Protein AF-A0A957R6Q8-F1 (afdb_monomer)

Radius of gyrati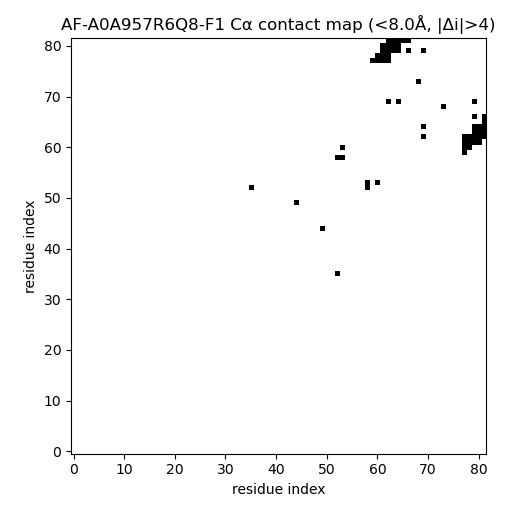on: 26.74 Å; Cα contacts (8 Å, |Δi|>4): 30; chains: 1; bounding box: 59×34×66 Å

Foldseek 3Di:
DVVVVVVVVVVVVVVVVVPPPDDPDPPPPPPPVVPDDPVPDDPDDDPVVVVSCPPDPVDAAEAADDPVVVVVHDDPPHHYDD

Structure (mmCIF, N/CA/C/O backbone):
data_AF-A0A957R6Q8-F1
#
_entry.id   AF-A0A957R6Q8-F1
#
loop_
_atom_site.group_PDB
_atom_site.id
_atom_site.type_symbol
_atom_site.label_atom_id
_atom_site.label_alt_id
_atom_site.label_comp_id
_atom_site.label_asym_id
_atom_site.label_entity_id
_atom_site.label_seq_id
_atom_site.pdbx_PDB_ins_code
_atom_site.Cartn_x
_atom_site.Cartn_y
_atom_site.Cartn_z
_atom_site.occupancy
_atom_site.B_iso_or_equiv
_atom_site.auth_seq_id
_atom_site.auth_comp_id
_atom_site.auth_asym_id
_atom_site.auth_atom_id
_atom_site.pdbx_PDB_model_num
ATOM 1 N N . MET A 1 1 ? -42.165 18.940 -52.058 1.00 58.81 1 MET A N 1
ATOM 2 C CA . MET A 1 1 ? -41.426 19.729 -51.045 1.00 58.81 1 MET A CA 1
ATOM 3 C C . MET A 1 1 ? -41.405 19.039 -49.684 1.00 58.81 1 MET A C 1
ATOM 5 O O . MET A 1 1 ? -40.339 18.593 -49.308 1.00 58.81 1 MET A O 1
ATOM 9 N N . LYS A 1 2 ? -42.545 18.789 -49.016 1.00 59.50 2 LYS A N 1
ATOM 10 C CA . LYS A 1 2 ? -42.599 18.099 -47.700 1.00 59.50 2 LYS A CA 1
ATOM 11 C C . LYS A 1 2 ? -41.929 16.710 -47.645 1.00 59.50 2 LYS A C 1
ATOM 13 O O . LYS A 1 2 ? -41.256 16.405 -46.672 1.00 59.50 2 LYS A O 1
ATOM 18 N N . ARG A 1 3 ? -42.046 15.893 -48.703 1.00 69.69 3 ARG A N 1
ATOM 19 C CA . ARG A 1 3 ? -41.381 14.571 -48.790 1.00 69.69 3 ARG A CA 1
ATOM 20 C C . ARG A 1 3 ? -39.851 14.665 -48.875 1.00 69.69 3 ARG A C 1
ATOM 22 O O . ARG A 1 3 ? -39.164 13.814 -48.334 1.00 69.69 3 ARG A O 1
ATOM 29 N N . ILE A 1 4 ? -39.342 15.721 -49.513 1.00 79.81 4 ILE A N 1
ATOM 30 C CA . ILE A 1 4 ? -37.901 15.992 -49.633 1.00 79.81 4 ILE A CA 1
ATOM 31 C C . ILE A 1 4 ? -37.367 16.510 -48.292 1.00 79.81 4 ILE A C 1
ATOM 33 O O . ILE A 1 4 ? -36.317 16.068 -47.845 1.00 79.81 4 ILE A O 1
ATOM 37 N N . THR A 1 5 ? -38.128 17.365 -47.600 1.00 75.38 5 THR A N 1
ATOM 38 C CA . THR A 1 5 ? -37.775 17.853 -46.258 1.00 75.38 5 THR A CA 1
ATOM 39 C C . THR A 1 5 ? -37.706 16.718 -45.227 1.00 75.38 5 THR A C 1
ATOM 41 O O . THR A 1 5 ? -36.796 16.702 -44.407 1.00 75.38 5 THR A O 1
ATOM 44 N N . ILE A 1 6 ? -38.614 15.734 -45.305 1.00 79.62 6 ILE A N 1
ATOM 45 C CA . ILE A 1 6 ? -38.598 14.544 -44.433 1.00 79.62 6 ILE A CA 1
ATOM 46 C C . ILE A 1 6 ? -37.373 13.661 -44.720 1.00 79.62 6 ILE A C 1
ATOM 48 O O . ILE A 1 6 ? -36.709 13.220 -43.787 1.00 79.62 6 ILE A O 1
ATOM 52 N N . LEU A 1 7 ? -37.029 13.450 -45.995 1.00 81.19 7 LEU A N 1
ATOM 53 C CA . LEU A 1 7 ? -35.854 12.663 -46.389 1.00 81.19 7 LEU A CA 1
ATOM 54 C C . LEU A 1 7 ? -34.538 13.308 -45.932 1.00 81.19 7 LEU A C 1
ATOM 56 O O . LEU A 1 7 ? -33.677 12.622 -45.392 1.00 81.19 7 LEU A O 1
ATOM 60 N N . ILE A 1 8 ? -34.408 14.630 -46.077 1.00 83.56 8 ILE A N 1
ATOM 61 C CA . ILE A 1 8 ? -33.228 15.373 -45.608 1.00 83.56 8 ILE A CA 1
ATOM 62 C C . ILE A 1 8 ? -33.124 15.304 -44.079 1.00 83.56 8 ILE A C 1
ATOM 64 O O . ILE A 1 8 ? -32.048 15.032 -43.554 1.00 83.56 8 ILE A O 1
ATOM 68 N N . SER A 1 9 ? -34.241 15.467 -43.363 1.00 80.25 9 SER A N 1
ATOM 69 C CA . SER A 1 9 ? -34.268 15.334 -41.902 1.00 80.25 9 SER A CA 1
ATOM 70 C C . SER A 1 9 ? -33.829 13.943 -41.435 1.00 80.25 9 SER A C 1
ATOM 72 O O . SER A 1 9 ? -33.131 13.837 -40.432 1.00 80.25 9 SER A O 1
ATOM 74 N N . MET A 1 10 ? -34.211 12.882 -42.148 1.00 82.81 10 MET A N 1
ATOM 75 C CA . MET A 1 10 ? -33.863 11.508 -41.778 1.00 82.81 10 MET A CA 1
ATOM 76 C C . MET A 1 10 ? -32.375 11.200 -42.013 1.00 82.81 10 MET A C 1
ATOM 78 O O . MET A 1 10 ? -31.743 10.536 -41.193 1.00 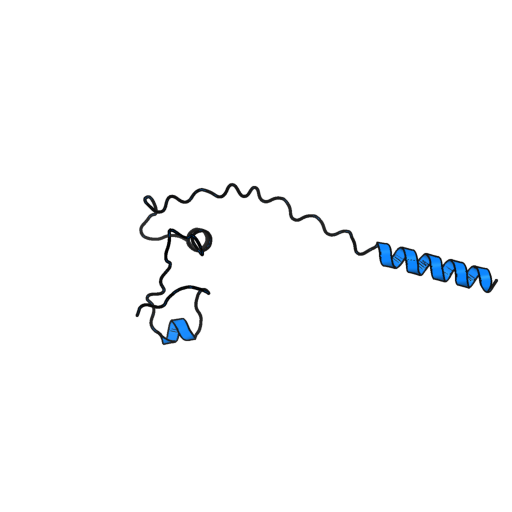82.81 10 MET A O 1
ATOM 82 N N . ILE A 1 11 ? -31.794 11.735 -43.090 1.00 86.69 11 ILE A N 1
ATOM 83 C CA . ILE A 1 11 ? -30.366 11.583 -43.403 1.00 86.69 11 ILE A CA 1
ATOM 84 C C . ILE A 1 11 ? -29.495 12.315 -42.370 1.00 86.69 11 ILE A C 1
ATOM 86 O O . ILE A 1 11 ? -28.500 11.761 -41.910 1.00 86.69 11 ILE A O 1
ATOM 90 N N . VAL A 1 12 ? -29.889 13.522 -41.950 1.00 84.62 12 VAL A N 1
ATOM 91 C CA . VAL A 1 12 ? -29.154 14.301 -40.934 1.00 84.62 12 VAL A CA 1
ATOM 92 C C . VAL A 1 12 ? -29.112 13.573 -39.586 1.00 84.62 12 VAL A C 1
ATOM 94 O O . VAL A 1 12 ? -28.066 13.541 -38.940 1.00 84.62 12 VAL A O 1
ATOM 97 N N . VAL A 1 13 ? -30.214 12.930 -39.187 1.00 82.81 13 VAL A N 1
ATOM 98 C CA . VAL A 1 13 ? -30.261 12.125 -37.956 1.00 82.81 13 VAL A CA 1
ATOM 99 C C . VAL A 1 13 ? -29.317 10.924 -38.048 1.00 82.81 13 VAL A C 1
ATOM 101 O O . VAL A 1 13 ? -28.562 10.678 -37.115 1.00 82.81 13 VAL A O 1
ATOM 104 N N . MET A 1 14 ? -29.279 10.216 -39.180 1.00 78.75 14 MET A N 1
ATOM 105 C CA . MET A 1 14 ? -28.368 9.076 -39.354 1.00 78.75 14 MET A CA 1
ATOM 106 C C . MET A 1 14 ? -26.884 9.462 -39.279 1.00 78.75 14 MET A C 1
ATOM 108 O O . MET A 1 14 ? -26.096 8.725 -38.692 1.00 78.75 14 MET A O 1
ATOM 112 N N . VAL A 1 15 ? -26.502 10.618 -39.828 1.00 79.62 15 VAL A N 1
ATOM 113 C CA . VAL A 1 15 ? -25.112 11.105 -39.771 1.00 79.62 15 VAL A CA 1
ATOM 114 C C . VAL A 1 15 ? -24.705 11.467 -38.338 1.00 79.62 15 VAL A C 1
ATOM 116 O O . VAL A 1 15 ? -23.572 11.200 -37.943 1.00 79.62 15 VAL A O 1
ATOM 119 N N . ALA A 1 16 ? -25.625 12.008 -37.534 1.00 75.19 16 ALA A N 1
ATOM 120 C CA . ALA A 1 16 ? -25.348 12.360 -36.142 1.00 75.19 16 ALA A CA 1
ATOM 121 C C . ALA A 1 16 ? -25.065 11.133 -35.254 1.00 75.19 16 ALA A C 1
ATOM 123 O O . ALA A 1 16 ? -24.202 11.204 -34.382 1.00 75.19 16 ALA A O 1
ATOM 124 N N . LEU A 1 17 ? -25.734 9.994 -35.488 1.00 70.56 17 LEU A N 1
ATOM 125 C CA . LEU A 1 17 ? -25.498 8.771 -34.705 1.00 70.56 17 LEU A CA 1
ATOM 126 C C . LEU A 1 17 ? -24.153 8.089 -35.018 1.00 70.56 17 LEU A C 1
ATOM 128 O O . LEU A 1 17 ? -23.629 7.368 -34.173 1.00 70.56 17 LEU A O 1
ATOM 132 N N . ALA A 1 18 ? -23.566 8.323 -36.194 1.00 69.81 18 ALA A N 1
ATOM 133 C CA . ALA A 1 18 ? -22.282 7.729 -36.579 1.00 69.81 18 ALA A CA 1
ATOM 134 C C . ALA A 1 18 ? -21.059 8.435 -35.951 1.00 69.81 18 ALA A C 1
ATOM 136 O O . ALA A 1 18 ? -19.940 7.937 -36.057 1.00 69.81 18 ALA A O 1
ATOM 137 N N . ALA A 1 19 ? -21.250 9.582 -35.290 1.00 65.00 19 ALA A N 1
ATOM 138 C CA . ALA A 1 19 ? -20.158 10.445 -34.834 1.00 65.00 19 ALA A CA 1
ATOM 139 C C . ALA A 1 19 ? -19.602 10.121 -33.428 1.00 65.00 19 ALA A C 1
ATOM 141 O O . ALA A 1 19 ? -18.652 10.768 -32.996 1.00 65.00 19 ALA A O 1
ATOM 142 N N . CYS A 1 20 ? -20.135 9.123 -32.712 1.00 68.38 20 CYS A N 1
ATOM 143 C CA . CYS A 1 20 ? -19.707 8.802 -31.337 1.00 68.38 20 CYS A CA 1
ATOM 144 C C . CYS A 1 20 ? -18.654 7.678 -31.206 1.00 68.38 20 CYS A C 1
ATOM 146 O O . CYS A 1 20 ? -18.406 7.219 -30.096 1.00 68.38 20 CYS A O 1
ATOM 148 N N . GLY A 1 21 ? -18.023 7.218 -32.293 1.00 64.44 21 GLY A N 1
ATOM 149 C CA . GLY A 1 21 ? -17.139 6.035 -32.267 1.00 64.44 21 GLY A CA 1
ATOM 150 C C . GLY A 1 21 ? -15.623 6.279 -32.239 1.00 64.44 21 GLY A C 1
ATOM 151 O O . GLY A 1 21 ? -14.864 5.317 -32.253 1.00 64.44 21 GLY A O 1
ATOM 152 N N . GLY A 1 22 ? -15.154 7.529 -32.249 1.00 64.56 22 GLY A N 1
ATOM 153 C CA . GLY A 1 22 ? -13.730 7.860 -32.394 1.00 64.56 22 GLY A CA 1
ATOM 154 C C . GLY A 1 22 ? -13.020 8.141 -31.072 1.00 64.56 22 GLY A C 1
ATOM 155 O O . GLY A 1 22 ? -12.574 9.266 -30.866 1.00 64.56 22 GLY A O 1
ATOM 156 N N . ALA A 1 23 ? -12.916 7.158 -30.177 1.00 68.81 23 ALA A N 1
ATOM 157 C CA . ALA A 1 23 ? -11.968 7.250 -29.067 1.00 68.81 23 ALA A CA 1
ATOM 158 C C . ALA A 1 23 ? -10.579 6.809 -29.569 1.00 68.81 23 ALA A C 1
ATOM 160 O O . ALA A 1 23 ? -10.485 5.743 -30.185 1.00 68.81 23 ALA A O 1
ATOM 161 N N . PRO A 1 24 ? -9.499 7.583 -29.347 1.00 60.19 24 PRO A N 1
ATOM 162 C CA . PRO A 1 24 ? -8.158 7.063 -29.572 1.00 60.19 24 PRO A CA 1
ATOM 163 C C . PRO A 1 24 ? -7.974 5.836 -28.676 1.00 60.19 24 PRO A C 1
ATOM 165 O O . PRO A 1 24 ? -8.275 5.885 -27.482 1.00 60.19 24 PRO A O 1
ATOM 168 N N . ALA A 1 25 ? -7.524 4.726 -29.264 1.00 64.06 25 ALA A N 1
ATOM 169 C CA . ALA A 1 25 ? -7.103 3.567 -28.492 1.00 64.06 25 ALA A CA 1
ATOM 170 C C . ALA A 1 25 ? -6.085 4.039 -27.440 1.00 64.06 25 ALA A C 1
ATOM 172 O O . ALA A 1 25 ? -5.211 4.843 -27.793 1.00 64.06 25 ALA A O 1
ATOM 173 N N . PRO A 1 26 ? -6.180 3.597 -26.171 1.00 60.09 26 PRO A N 1
ATOM 174 C CA . PRO A 1 26 ? -5.113 3.866 -25.226 1.00 60.09 26 PRO A CA 1
ATOM 175 C C . PRO A 1 26 ? -3.827 3.341 -25.858 1.00 60.09 26 PRO A C 1
ATOM 177 O O . PRO A 1 26 ? -3.780 2.210 -26.350 1.00 60.09 26 PRO A O 1
ATOM 180 N N . ALA A 1 27 ? -2.824 4.217 -25.939 1.00 54.75 27 ALA A N 1
ATOM 181 C CA . ALA A 1 27 ? -1.494 3.833 -26.362 1.00 54.75 27 ALA A CA 1
ATOM 182 C C . ALA A 1 27 ? -1.117 2.591 -25.557 1.00 54.75 27 ALA A C 1
ATOM 184 O O . ALA A 1 27 ? -1.234 2.602 -24.331 1.00 54.75 27 ALA A O 1
ATOM 185 N N . ALA A 1 28 ? -0.744 1.521 -26.257 1.00 55.38 28 ALA A N 1
ATOM 186 C CA . ALA A 1 28 ? -0.164 0.350 -25.636 1.00 55.38 28 ALA A CA 1
ATOM 187 C C . ALA A 1 28 ? 1.043 0.835 -24.831 1.00 55.38 28 ALA A C 1
ATOM 189 O O . ALA A 1 28 ? 2.097 1.144 -25.388 1.00 55.38 28 ALA A O 1
ATOM 190 N N . VAL A 1 29 ? 0.852 0.973 -23.521 1.00 49.69 29 VAL A N 1
ATOM 191 C CA . VAL A 1 29 ? 1.961 0.966 -22.590 1.00 49.69 29 VAL A CA 1
ATOM 192 C C . VAL A 1 29 ? 2.568 -0.405 -22.822 1.00 49.69 29 VAL A C 1
ATOM 194 O O . VAL A 1 29 ? 1.880 -1.417 -22.687 1.00 49.69 29 VAL A O 1
ATOM 197 N N . ASN A 1 30 ? 3.810 -0.438 -23.297 1.00 52.75 30 ASN A N 1
ATOM 198 C CA . ASN A 1 30 ? 4.610 -1.641 -23.170 1.00 52.75 30 ASN A CA 1
ATOM 199 C C . ASN A 1 30 ? 4.686 -1.897 -21.668 1.00 52.75 30 ASN A C 1
ATOM 201 O O . ASN A 1 30 ? 5.532 -1.332 -20.979 1.00 52.75 30 ASN A O 1
ATOM 205 N N . GLU A 1 31 ? 3.754 -2.699 -21.163 1.00 53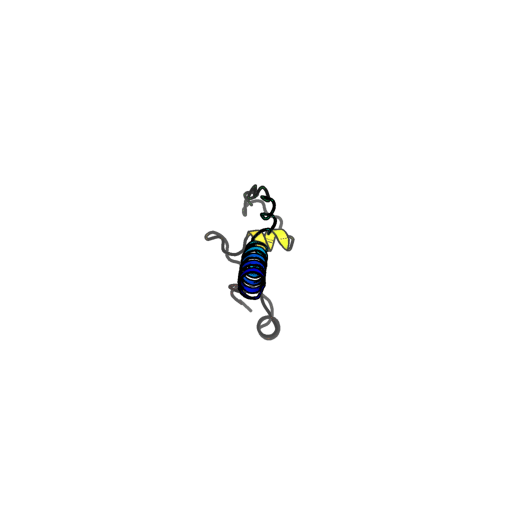.47 31 GLU A N 1
ATOM 206 C CA . GLU A 1 31 ? 3.897 -3.406 -19.907 1.00 53.47 31 GLU A CA 1
ATOM 207 C C . GLU A 1 31 ? 4.995 -4.437 -20.128 1.00 53.47 31 GLU A C 1
ATOM 209 O O . GLU A 1 31 ? 4.775 -5.639 -20.241 1.00 53.47 31 GLU A O 1
ATOM 214 N N . GLU A 1 32 ? 6.225 -3.949 -20.217 1.00 50.41 32 GLU A N 1
ATOM 215 C CA . GLU A 1 32 ? 7.313 -4.707 -19.653 1.00 50.41 32 GLU A CA 1
ATOM 216 C C . GLU A 1 32 ? 7.032 -4.676 -18.157 1.00 50.41 32 GLU A C 1
ATO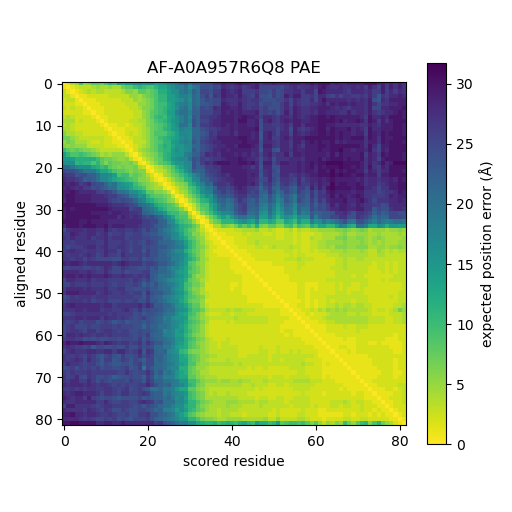M 218 O O . GLU A 1 32 ? 7.396 -3.735 -17.455 1.00 50.41 32 GLU A O 1
ATOM 223 N N . THR A 1 33 ? 6.230 -5.642 -17.701 1.00 55.97 33 THR A N 1
ATOM 224 C CA . THR A 1 33 ? 6.078 -5.962 -16.292 1.00 55.97 33 THR A CA 1
ATOM 225 C C . THR A 1 33 ? 7.492 -6.216 -15.806 1.00 55.97 33 THR A C 1
ATOM 227 O O . THR A 1 33 ? 8.031 -7.307 -15.992 1.00 55.97 33 THR A O 1
ATOM 230 N N . ALA A 1 34 ? 8.143 -5.174 -15.290 1.00 62.81 34 ALA A N 1
ATOM 231 C CA . ALA A 1 34 ? 9.437 -5.300 -14.666 1.00 62.81 34 ALA A CA 1
ATOM 232 C C . ALA A 1 34 ? 9.234 -6.352 -13.583 1.00 62.81 34 ALA A C 1
ATOM 234 O O . ALA A 1 34 ? 8.443 -6.162 -12.658 1.00 62.81 34 ALA A O 1
ATOM 235 N N . VAL A 1 35 ? 9.833 -7.523 -13.779 1.00 78.75 35 VAL A N 1
ATOM 236 C CA . VAL A 1 35 ? 9.683 -8.629 -12.845 1.00 78.75 35 VAL A CA 1
ATOM 237 C C . VAL A 1 35 ? 10.389 -8.183 -11.573 1.00 78.75 35 VAL A C 1
ATOM 239 O O . VAL A 1 35 ? 11.614 -8.207 -11.498 1.00 78.75 35 VAL A O 1
ATOM 242 N N . ILE A 1 36 ? 9.615 -7.703 -10.599 1.00 89.31 36 ILE A N 1
ATOM 243 C CA . ILE A 1 36 ? 10.149 -7.306 -9.299 1.00 89.31 36 ILE A CA 1
ATOM 244 C C . ILE A 1 36 ? 10.552 -8.585 -8.572 1.00 89.31 36 ILE A C 1
ATOM 246 O O . ILE A 1 36 ? 9.696 -9.414 -8.238 1.00 89.31 36 ILE A O 1
ATOM 250 N 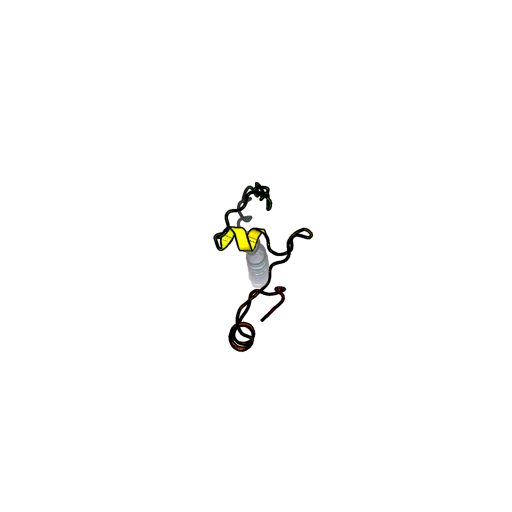N . ASP A 1 37 ? 11.854 -8.738 -8.346 1.00 92.62 37 ASP A N 1
ATOM 251 C CA . ASP A 1 37 ? 12.410 -9.767 -7.477 1.00 92.62 37 ASP A CA 1
ATOM 252 C C . ASP A 1 37 ? 12.382 -9.277 -6.027 1.00 92.62 37 ASP A C 1
ATOM 254 O O . ASP A 1 37 ? 13.239 -8.507 -5.580 1.00 92.62 37 ASP A O 1
ATOM 258 N N . VAL A 1 38 ? 11.387 -9.766 -5.288 1.00 91.81 38 VAL A N 1
ATOM 259 C CA . VAL A 1 38 ? 11.139 -9.431 -3.880 1.00 91.81 38 VAL A CA 1
ATOM 260 C C . VAL A 1 38 ? 12.317 -9.752 -2.959 1.00 91.81 38 VAL A C 1
ATOM 262 O O . VAL A 1 38 ? 12.436 -9.150 -1.897 1.00 91.81 38 VAL A O 1
ATOM 265 N N . THR A 1 39 ? 13.216 -10.659 -3.358 1.00 92.69 39 THR A N 1
ATOM 266 C CA . THR A 1 39 ? 14.382 -11.050 -2.549 1.00 92.69 39 THR A CA 1
ATOM 267 C C . THR A 1 39 ? 15.525 -10.038 -2.603 1.00 92.69 39 THR A C 1
ATOM 269 O O . THR A 1 39 ? 16.442 -10.097 -1.785 1.00 92.69 39 THR A O 1
ATOM 272 N N . THR A 1 40 ? 15.465 -9.095 -3.545 1.00 95.25 40 THR A N 1
ATOM 273 C CA . THR A 1 40 ? 16.518 -8.098 -3.791 1.00 95.25 40 THR A CA 1
ATOM 274 C C . THR A 1 40 ? 16.075 -6.666 -3.499 1.00 95.25 40 THR A C 1
ATOM 276 O O . THR A 1 40 ? 16.836 -5.726 -3.735 1.00 95.25 40 THR A O 1
ATOM 279 N N . LEU A 1 41 ? 14.855 -6.489 -2.983 1.00 94.12 41 LEU A N 1
ATOM 280 C CA . LEU A 1 41 ? 14.320 -5.172 -2.664 1.00 94.12 41 LEU A CA 1
ATOM 281 C C . LEU A 1 41 ? 15.097 -4.511 -1.511 1.00 94.12 41 LEU A C 1
ATOM 283 O O . LEU A 1 41 ? 15.515 -5.188 -0.568 1.00 94.12 41 LEU A O 1
ATOM 287 N N . PRO A 1 42 ? 15.283 -3.181 -1.564 1.00 95.88 42 PRO A N 1
ATOM 288 C CA . PRO A 1 42 ? 15.772 -2.421 -0.422 1.00 95.88 42 PRO A CA 1
ATOM 289 C C . PRO A 1 42 ? 14.764 -2.453 0.736 1.00 95.88 42 PRO A C 1
ATOM 291 O O . PRO A 1 42 ? 13.588 -2.757 0.555 1.00 95.88 42 PRO A O 1
ATOM 294 N N . GLU A 1 43 ? 15.219 -2.069 1.929 1.00 95.44 43 GLU A N 1
ATOM 295 C CA . GLU A 1 43 ? 14.369 -1.973 3.127 1.00 95.44 43 GLU A CA 1
ATOM 296 C C . GLU A 1 43 ? 13.184 -1.006 2.947 1.00 95.44 43 GLU A C 1
ATOM 298 O O . GLU A 1 43 ? 12.107 -1.230 3.491 1.00 95.44 43 GLU A O 1
ATOM 303 N N . GLN A 1 44 ? 13.377 0.063 2.171 1.00 96.62 44 GLN A N 1
ATOM 304 C CA . GLN A 1 44 ? 12.358 1.063 1.859 1.00 96.62 44 GLN A CA 1
ATOM 305 C C . GLN A 1 44 ? 12.159 1.118 0.351 1.00 96.62 44 GLN A C 1
ATOM 307 O O . GLN A 1 44 ? 13.127 1.248 -0.398 1.00 96.62 44 GLN A O 1
ATOM 312 N N . ILE A 1 45 ? 10.904 1.064 -0.077 1.00 95.94 45 ILE A N 1
ATOM 313 C CA . ILE A 1 45 ? 10.502 1.136 -1.481 1.00 95.94 45 ILE A CA 1
ATOM 314 C C . ILE A 1 45 ? 9.659 2.389 -1.727 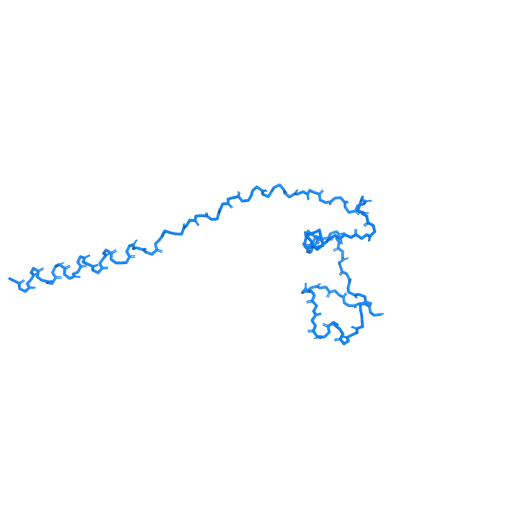1.00 95.94 45 ILE A C 1
ATOM 316 O O . ILE A 1 45 ? 9.112 2.974 -0.791 1.00 95.94 45 ILE A O 1
ATOM 320 N N . ASP A 1 46 ? 9.565 2.802 -2.987 1.00 95.75 46 ASP A N 1
ATOM 321 C CA . ASP A 1 46 ? 8.666 3.877 -3.403 1.00 95.75 46 ASP A CA 1
ATOM 322 C C . ASP A 1 46 ? 7.213 3.392 -3.568 1.00 95.75 46 ASP A C 1
ATOM 324 O O . ASP A 1 46 ? 6.887 2.206 -3.431 1.00 95.75 46 ASP A O 1
ATOM 328 N N . VAL A 1 47 ? 6.317 4.348 -3.827 1.00 95.44 47 VAL A N 1
ATOM 329 C CA . VAL A 1 47 ? 4.876 4.100 -3.948 1.00 95.44 47 VAL A CA 1
ATOM 330 C C . VAL A 1 47 ? 4.582 3.255 -5.184 1.00 95.44 47 VAL A C 1
ATOM 332 O O . VAL A 1 47 ? 3.761 2.344 -5.124 1.00 95.44 47 VAL A O 1
ATOM 335 N N . GLU A 1 48 ? 5.262 3.523 -6.295 1.00 94.25 48 GLU A N 1
ATOM 336 C CA . GLU A 1 48 ? 5.100 2.810 -7.558 1.00 94.25 48 GLU A CA 1
ATOM 337 C C . GLU A 1 48 ? 5.435 1.321 -7.406 1.00 94.25 48 GLU A C 1
ATOM 339 O O . GLU A 1 48 ? 4.669 0.465 -7.855 1.00 94.25 48 GLU A O 1
ATOM 344 N N . THR A 1 49 ? 6.526 1.002 -6.707 1.00 94.81 49 THR A N 1
ATOM 345 C CA . THR A 1 49 ? 6.916 -0.377 -6.393 1.00 94.81 49 THR A CA 1
ATOM 346 C C . THR A 1 49 ? 5.887 -1.039 -5.484 1.00 94.81 49 THR A C 1
ATOM 348 O O . THR A 1 49 ? 5.470 -2.163 -5.757 1.00 94.81 49 THR A O 1
ATOM 351 N N . ALA A 1 50 ? 5.425 -0.355 -4.432 1.00 94.06 50 ALA A N 1
ATOM 352 C CA . ALA A 1 50 ? 4.402 -0.898 -3.539 1.00 94.06 50 ALA A CA 1
ATOM 353 C C . ALA A 1 50 ? 3.097 -1.214 -4.292 1.00 94.06 50 ALA A C 1
ATOM 355 O O . ALA A 1 50 ? 2.508 -2.276 -4.091 1.00 94.06 50 ALA A O 1
ATOM 356 N N . VAL A 1 51 ? 2.679 -0.335 -5.210 1.00 93.75 51 VAL A N 1
ATOM 357 C CA . VAL A 1 51 ? 1.506 -0.549 -6.068 1.00 93.75 51 VAL A CA 1
ATOM 358 C C . VAL A 1 51 ? 1.701 -1.749 -6.992 1.00 93.75 51 VAL A C 1
ATOM 360 O O . VAL A 1 51 ? 0.788 -2.558 -7.127 1.00 93.75 51 VAL A O 1
ATOM 363 N 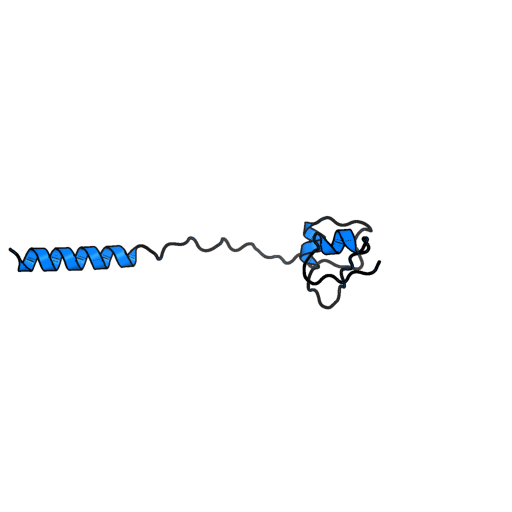N . ALA A 1 52 ? 2.885 -1.914 -7.584 1.00 93.44 52 ALA A N 1
ATOM 364 C CA . ALA A 1 52 ? 3.196 -3.062 -8.437 1.00 93.44 52 ALA A CA 1
ATOM 365 C C . ALA A 1 52 ? 3.219 -4.407 -7.682 1.00 93.44 52 ALA A C 1
ATOM 367 O O . ALA A 1 52 ? 3.088 -5.466 -8.299 1.00 93.44 52 ALA A O 1
ATOM 368 N N . LEU A 1 53 ? 3.383 -4.383 -6.355 1.00 92.81 53 LEU A N 1
ATOM 369 C CA . LEU A 1 53 ? 3.341 -5.574 -5.503 1.00 92.81 53 LEU A CA 1
ATOM 370 C C . LEU A 1 53 ? 1.929 -5.921 -5.002 1.00 92.81 53 LEU A C 1
ATOM 372 O O . LEU A 1 53 ? 1.720 -7.041 -4.531 1.00 92.81 53 LEU A O 1
ATOM 376 N N . LEU A 1 54 ? 0.956 -5.008 -5.105 1.00 92.38 54 LEU A N 1
ATOM 377 C CA . LEU A 1 54 ? -0.419 -5.264 -4.670 1.00 92.38 54 LEU A CA 1
ATOM 378 C C . LEU A 1 54 ? -1.041 -6.429 -5.451 1.00 92.38 54 LEU A C 1
ATOM 380 O O . LEU A 1 54 ? -1.060 -6.441 -6.679 1.00 92.38 54 LEU A O 1
ATOM 384 N N . GLY A 1 55 ? -1.608 -7.394 -4.724 1.00 89.06 55 GLY A N 1
ATOM 385 C CA . GLY A 1 55 ? -2.343 -8.519 -5.308 1.00 89.06 55 GLY A CA 1
ATOM 386 C C . GLY A 1 55 ? -1.476 -9.650 -5.864 1.00 89.06 55 GLY A C 1
ATOM 387 O O . GLY A 1 55 ? -2.024 -10.588 -6.436 1.00 89.06 55 GLY A O 1
ATOM 388 N N . ARG A 1 56 ? -0.150 -9.599 -5.694 1.00 93.19 56 ARG A N 1
ATOM 389 C CA . ARG A 1 56 ? 0.717 -10.747 -5.976 1.00 93.19 56 ARG A CA 1
ATOM 390 C C . ARG A 1 56 ? 0.481 -11.871 -4.965 1.00 93.19 56 ARG A C 1
ATOM 392 O O . ARG A 1 56 ? 0.501 -11.629 -3.764 1.00 93.19 56 ARG A O 1
ATOM 399 N N . ASP A 1 57 ? 0.349 -13.107 -5.444 1.00 92.69 57 ASP A N 1
ATOM 400 C CA . ASP A 1 57 ? 0.086 -14.280 -4.590 1.00 92.69 57 ASP A CA 1
ATOM 401 C C . ASP A 1 57 ? 1.249 -14.630 -3.640 1.00 92.69 57 ASP A C 1
ATOM 403 O O . ASP A 1 57 ? 1.058 -15.329 -2.644 1.00 92.69 57 ASP A O 1
ATOM 407 N N . ASP A 1 58 ? 2.464 -14.170 -3.948 1.00 93.31 58 ASP A N 1
ATOM 408 C CA . ASP A 1 58 ? 3.687 -14.428 -3.185 1.00 93.31 58 ASP A CA 1
ATOM 409 C C . ASP A 1 58 ? 4.073 -13.286 -2.227 1.00 93.31 58 ASP A C 1
ATOM 411 O O . ASP A 1 58 ? 5.115 -13.368 -1.574 1.00 93.31 58 ASP A O 1
ATOM 415 N N . VAL A 1 59 ? 3.251 -12.233 -2.118 1.00 94.00 59 VAL A N 1
ATOM 416 C CA . VAL A 1 59 ? 3.531 -11.052 -1.287 1.00 94.00 59 VAL A CA 1
ATOM 417 C C . VAL A 1 59 ? 2.319 -10.690 -0.434 1.00 94.00 59 VAL A C 1
ATOM 419 O O . VAL A 1 59 ? 1.189 -10.649 -0.908 1.00 94.00 59 VAL A O 1
ATOM 422 N N . VAL A 1 60 ? 2.563 -10.360 0.834 1.00 93.50 60 VAL A N 1
ATOM 423 C CA . VAL A 1 60 ? 1.550 -9.791 1.730 1.00 93.50 60 VAL A CA 1
ATOM 424 C C . VAL A 1 60 ? 1.977 -8.378 2.100 1.00 93.50 60 VAL A C 1
ATOM 426 O O . VAL A 1 60 ? 3.056 -8.187 2.658 1.00 93.50 60 VAL A O 1
ATOM 429 N N . LEU A 1 61 ? 1.131 -7.393 1.801 1.00 94.06 61 LEU A N 1
ATOM 430 C CA . LEU A 1 61 ? 1.295 -6.036 2.312 1.00 94.06 61 LEU A CA 1
ATOM 431 C C . LEU A 1 61 ? 0.495 -5.904 3.613 1.00 94.06 61 LEU A C 1
ATOM 433 O O . LEU A 1 61 ? -0.638 -6.386 3.701 1.00 94.06 61 LEU A O 1
ATOM 437 N N . ILE A 1 62 ? 1.095 -5.266 4.618 1.00 95.75 62 ILE A N 1
ATOM 438 C CA . ILE A 1 62 ? 0.539 -5.116 5.968 1.00 95.75 62 ILE A CA 1
ATOM 439 C C . ILE A 1 62 ? 0.591 -3.640 6.352 1.00 95.75 62 ILE A C 1
ATOM 441 O O . ILE A 1 62 ? 1.613 -2.983 6.156 1.00 95.75 62 ILE A O 1
ATOM 445 N N . ASP A 1 63 ? -0.505 -3.136 6.911 1.00 96.88 63 ASP A N 1
ATOM 446 C CA . ASP A 1 63 ? -0.545 -1.827 7.554 1.00 96.88 63 ASP A CA 1
ATOM 447 C C . ASP A 1 63 ? -0.210 -2.006 9.042 1.00 96.88 63 ASP A C 1
ATOM 449 O O . ASP A 1 63 ? -0.851 -2.803 9.725 1.00 96.88 63 ASP A O 1
ATOM 453 N N . VAL A 1 64 ? 0.822 -1.311 9.520 1.00 96.56 64 VAL A N 1
ATOM 454 C CA . VAL A 1 64 ? 1.327 -1.386 10.908 1.00 96.56 64 VAL A CA 1
ATOM 455 C C . VAL A 1 64 ? 1.018 -0.119 11.713 1.00 96.56 64 VAL A C 1
ATOM 457 O O . VAL A 1 64 ? 1.622 0.126 12.756 1.00 96.56 64 VAL A O 1
ATOM 460 N N . ARG A 1 65 ? 0.138 0.739 11.185 1.00 96.69 65 ARG A N 1
ATOM 461 C CA . ARG A 1 65 ? -0.322 1.968 11.843 1.00 96.69 65 ARG A CA 1
ATOM 462 C C . ARG A 1 65 ? -1.333 1.676 12.953 1.00 96.69 65 ARG A C 1
ATOM 464 O O . ARG A 1 65 ? -1.762 0.540 13.152 1.00 96.69 65 ARG A O 1
ATOM 471 N N . GLU A 1 66 ? -1.749 2.719 13.669 1.00 97.69 66 GLU A N 1
ATOM 472 C CA . GLU A 1 66 ? -2.814 2.607 14.665 1.00 97.69 66 GLU A CA 1
ATOM 473 C C . GLU A 1 66 ? -4.200 2.435 14.006 1.00 97.69 66 GLU A C 1
ATOM 475 O O . GLU A 1 66 ? -4.448 2.881 12.884 1.00 97.69 66 GLU A O 1
ATOM 480 N N . GLN A 1 67 ? -5.148 1.823 14.729 1.00 97.06 67 GLN A N 1
ATOM 481 C CA . GLN A 1 67 ? -6.496 1.530 14.212 1.00 97.06 67 GLN A CA 1
ATOM 482 C C . GLN A 1 67 ? -7.222 2.773 13.680 1.00 97.06 67 GLN A C 1
ATOM 484 O O . GLN A 1 67 ? -7.868 2.704 12.639 1.00 97.06 67 GLN A O 1
ATOM 489 N N . TRP A 1 68 ? -7.109 3.912 14.367 1.00 97.12 68 TRP A N 1
ATOM 490 C CA . TRP A 1 68 ? -7.802 5.132 13.951 1.00 97.12 68 TRP A CA 1
ATOM 491 C C . TRP A 1 68 ? -7.259 5.682 12.621 1.00 97.12 68 TRP A C 1
ATOM 493 O O . TRP A 1 68 ? -8.040 6.178 11.816 1.00 97.12 68 TRP A O 1
ATOM 503 N N . GLU A 1 69 ? -5.960 5.529 12.342 1.00 97.38 69 GLU A N 1
ATOM 504 C CA . GLU A 1 69 ? -5.352 5.938 11.066 1.00 97.38 69 GLU A CA 1
ATOM 505 C C . GLU A 1 69 ? -5.816 5.050 9.912 1.00 97.38 69 GLU A C 1
ATOM 507 O O . GLU A 1 69 ? -6.025 5.521 8.793 1.00 97.38 69 GLU A O 1
ATOM 512 N N . TYR A 1 70 ? -5.963 3.753 10.184 1.00 97.06 70 TYR A N 1
ATOM 513 C CA . TYR A 1 70 ? -6.495 2.794 9.227 1.00 97.06 70 TYR A CA 1
ATOM 514 C C . TYR A 1 70 ? -7.972 3.077 8.920 1.00 97.06 70 TYR A C 1
ATOM 516 O O . TYR A 1 70 ? -8.377 3.067 7.755 1.00 97.06 70 TYR A O 1
ATOM 524 N N . ASP A 1 71 ? -8.772 3.371 9.948 1.00 96.56 71 ASP A N 1
ATOM 525 C CA . ASP A 1 71 ? -10.207 3.653 9.824 1.00 96.56 71 ASP A CA 1
ATOM 526 C C . ASP A 1 71 ? -10.487 4.959 9.060 1.00 96.56 71 ASP A C 1
ATOM 528 O O . ASP A 1 71 ? -11.470 5.041 8.319 1.00 96.56 71 ASP A O 1
ATOM 532 N N . GLU A 1 72 ? -9.622 5.970 9.196 1.00 97.62 72 GLU A N 1
ATOM 533 C CA . GLU A 1 72 ? -9.693 7.218 8.423 1.00 97.62 72 GLU A CA 1
ATOM 534 C C . GLU A 1 72 ? -9.362 7.018 6.934 1.00 97.62 72 GLU A C 1
ATOM 536 O O . GLU A 1 72 ? -9.866 7.751 6.077 1.00 97.62 72 GLU A O 1
ATOM 541 N N . GLY A 1 73 ? -8.544 6.014 6.609 1.00 96.62 73 GLY A N 1
ATOM 542 C CA . GLY A 1 73 ? -8.221 5.643 5.239 1.00 96.62 73 GLY A CA 1
ATOM 543 C C . GLY A 1 73 ? -7.037 4.682 5.135 1.00 96.62 73 GLY A C 1
ATOM 544 O O . GLY A 1 73 ? -5.996 4.846 5.775 1.00 96.62 73 GLY A O 1
ATOM 545 N N . HIS A 1 74 ? -7.169 3.691 4.257 1.00 95.44 74 HIS A N 1
ATOM 546 C CA . HIS A 1 74 ? -6.139 2.687 4.007 1.00 95.44 74 HIS A CA 1
ATOM 547 C C . HIS A 1 74 ? -6.164 2.205 2.557 1.00 95.44 74 HIS A C 1
ATOM 549 O O . HIS A 1 74 ? -7.134 2.402 1.819 1.00 95.44 74 HIS A O 1
ATOM 555 N N . ILE A 1 75 ? -5.072 1.562 2.149 1.00 95.44 75 ILE A N 1
ATOM 556 C CA . ILE A 1 75 ? -4.979 0.923 0.839 1.00 95.44 75 ILE A CA 1
ATOM 557 C C . ILE A 1 75 ? -5.932 -0.289 0.830 1.00 95.44 75 ILE A C 1
ATOM 559 O O . ILE A 1 75 ? -5.843 -1.138 1.721 1.00 95.44 75 ILE A O 1
ATOM 563 N N . PRO A 1 76 ? -6.844 -0.403 -0.152 1.00 92.88 76 PRO A N 1
ATOM 564 C CA . PRO A 1 76 ? -7.805 -1.500 -0.200 1.00 92.88 76 PRO A CA 1
ATOM 565 C C . PRO A 1 76 ? -7.142 -2.882 -0.239 1.00 92.88 76 PRO A C 1
ATOM 567 O O . PRO A 1 76 ? -6.195 -3.104 -0.990 1.00 92.88 76 PRO A O 1
ATOM 570 N N . GLY A 1 77 ? -7.684 -3.829 0.529 1.00 90.44 77 GLY A N 1
ATOM 571 C CA . GLY A 1 77 ? -7.219 -5.222 0.554 1.00 90.44 77 GLY A CA 1
ATOM 572 C C . GLY A 1 77 ? -6.005 -5.486 1.451 1.00 90.44 77 GLY A C 1
ATOM 573 O O . GLY A 1 77 ? -5.591 -6.637 1.569 1.00 90.44 77 GLY A O 1
ATOM 574 N N . ILE A 1 78 ? -5.457 -4.459 2.103 1.00 94.62 78 ILE A N 1
ATOM 575 C CA . ILE A 1 78 ? -4.369 -4.608 3.074 1.00 94.62 78 ILE A CA 1
ATOM 576 C C . ILE A 1 78 ? -4.927 -5.056 4.430 1.00 94.62 78 ILE A C 1
ATOM 578 O O . ILE A 1 78 ? -6.052 -4.726 4.792 1.00 94.62 78 ILE A O 1
ATOM 582 N N . THR A 1 79 ? -4.152 -5.844 5.175 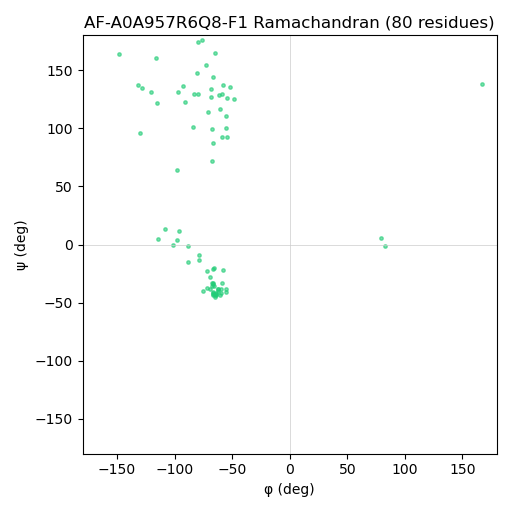1.00 95.06 79 THR A N 1
ATOM 583 C CA . THR A 1 79 ? -4.499 -6.260 6.542 1.00 95.06 79 THR A CA 1
ATOM 584 C C . THR A 1 79 ? -3.799 -5.358 7.556 1.00 95.06 79 THR A C 1
ATOM 586 O O . THR A 1 79 ? -2.590 -5.158 7.460 1.00 95.06 79 THR A O 1
ATOM 589 N N . LEU A 1 80 ? -4.549 -4.846 8.533 1.00 97.25 80 LEU A N 1
ATOM 590 C CA . LEU A 1 80 ? -4.016 -4.107 9.679 1.00 97.25 80 LEU A CA 1
ATOM 591 C C . LEU A 1 80 ? -3.468 -5.073 10.740 1.00 97.25 80 LEU A C 1
ATOM 593 O O . LEU A 1 80 ? -4.179 -5.988 11.164 1.00 97.25 80 LEU A O 1
ATOM 597 N N . ILE A 1 81 ? -2.237 -4.844 11.200 1.00 96.38 81 ILE A N 1
ATOM 598 C CA . ILE A 1 81 ? -1.647 -5.501 12.374 1.00 96.38 81 ILE A CA 1
ATOM 599 C C . ILE A 1 81 ? -1.051 -4.409 13.277 1.00 96.38 81 ILE A C 1
ATOM 601 O O . ILE A 1 81 ? 0.071 -3.972 13.014 1.00 96.38 81 ILE A O 1
ATOM 605 N N . PRO A 1 82 ? -1.801 -3.956 14.297 1.00 81.44 82 PRO A N 1
ATOM 606 C CA . PRO A 1 82 ? -1.349 -2.933 15.235 1.00 81.44 82 PRO A CA 1
ATOM 607 C C . PRO A 1 82 ? -0.381 -3.484 16.295 1.00 81.44 82 PRO A C 1
ATOM 609 O O . PRO A 1 82 ? -0.426 -4.706 16.586 1.00 81.44 82 PRO A O 1
#

Secondary structure (DSSP, 8-state):
-HHHHHHHHHHHHHHHHGGG--PPPPP----------GGG--SS--HHHH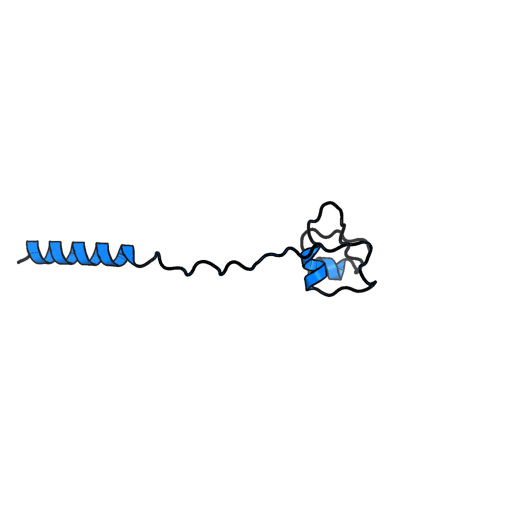HHHTT-TT---EE-S-HHHHHH---TTPEE--

Mean predicted aligned error: 14.75 Å

pLDDT: mean 83.49, std 14.75, range [49.69, 97.69]

Solvent-accessible surface area (backbone atoms only — not comparable to full-atom values): 5606 Å² total; per-residue (Å²): 109,72,71,57,54,52,52,52,54,53,51,55,53,56,58,60,71,67,67,81,74,83,72,80,74,78,74,80,70,81,75,70,71,73,80,78,58,79,91,72,60,66,97,73,76,57,70,70,58,55,59,73,46,62,88,41,93,91,54,84,68,70,42,70,58,55,69,69,58,48,72,77,54,68,71,88,92,53,46,79,55,111

Nearest PDB structures (foldseek):
  6bev-assembly1_A  TM=7.537E-01  e=5.585E-01  Homo sapiens
  3ntd-assembly1_B  TM=8.270E-01  e=1.024E+00  Shewanella loihica PV-4

Sequence (82 aa):
MKRITILISMIVVMVALAACGGAPAPAAVNEETAVIDVTTLPEQIDVETAVALLGRDDVVLIDVREQWEYDEGHIPGITLIP